Protein AF-A0A656K5P3-F1 (afdb_monomer_lite)

Sequence (99 aa):
FMNEDALGLAVAMKDGGDILVLGRALETEFARLQKNLPAGMQLRKVSDQPAAVKTGVGEFIQVLAEALIIVLLVSFFSLGGRTGMVVALAIPLVLAMTF

Structure (mmCIF, N/CA/C/O backbone):
data_AF-A0A656K5P3-F1
#
_entry.id   AF-A0A656K5P3-F1
#
loop_
_atom_site.group_PDB
_atom_site.id
_atom_site.type_symbol
_atom_site.label_atom_id
_atom_site.label_alt_id
_atom_site.label_comp_id
_atom_site.label_asym_id
_atom_site.label_entity_id
_atom_site.label_seq_id
_atom_site.pdbx_PDB_ins_code
_atom_site.Cartn_x
_atom_site.Cartn_y
_atom_site.Cartn_z
_atom_site.occupancy
_atom_site.B_iso_or_equiv
_atom_site.auth_seq_id
_a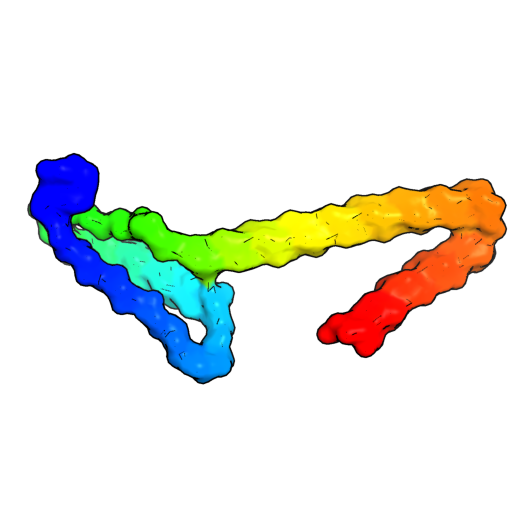tom_site.auth_comp_id
_atom_site.auth_asym_id
_atom_site.auth_atom_id
_atom_site.pdbx_PDB_model_num
ATOM 1 N N . PHE A 1 1 ? -5.334 -7.339 29.430 1.00 67.12 1 PHE A N 1
ATOM 2 C CA . PHE A 1 1 ? -4.440 -6.703 28.440 1.00 67.12 1 PHE A CA 1
ATOM 3 C C . PHE A 1 1 ? -3.305 -6.014 29.191 1.00 67.12 1 PHE A C 1
ATOM 5 O O . PHE A 1 1 ? -3.609 -5.248 30.087 1.00 67.12 1 PHE A O 1
ATOM 12 N N . MET A 1 2 ? -2.027 -6.319 28.907 1.00 75.75 2 MET A N 1
ATOM 13 C CA . MET A 1 2 ? -0.864 -5.777 29.657 1.00 75.75 2 MET A CA 1
ATOM 14 C C . MET A 1 2 ? -1.003 -5.885 31.194 1.00 75.75 2 MET A C 1
ATOM 16 O O . MET A 1 2 ? -0.727 -4.938 31.916 1.00 75.75 2 MET A O 1
ATOM 20 N N . ASN A 1 3 ? -1.428 -7.054 31.687 1.00 80.56 3 ASN A N 1
ATOM 21 C CA . ASN A 1 3 ? -1.612 -7.346 33.118 1.00 80.56 3 ASN A CA 1
ATOM 22 C C . ASN A 1 3 ? -2.780 -6.622 33.831 1.00 80.56 3 ASN A C 1
ATOM 24 O O . ASN A 1 3 ? -2.864 -6.681 35.055 1.00 80.56 3 ASN A O 1
ATOM 28 N N . GLU A 1 4 ? -3.700 -6.012 33.075 1.00 82.94 4 GLU A N 1
ATOM 29 C CA . GLU A 1 4 ? -4.975 -5.456 33.562 1.00 82.94 4 GLU A CA 1
ATOM 30 C C . GLU A 1 4 ? -6.183 -6.215 32.982 1.00 82.94 4 GLU A C 1
ATOM 32 O O . GLU A 1 4 ? -6.089 -6.804 31.895 1.00 82.94 4 GLU A O 1
ATOM 37 N N . ASP A 1 5 ? -7.328 -6.189 33.669 1.00 86.12 5 ASP A N 1
ATOM 38 C CA . ASP A 1 5 ? -8.580 -6.759 33.159 1.00 86.12 5 ASP A CA 1
ATOM 39 C C . ASP A 1 5 ? -9.023 -6.033 31.885 1.00 86.12 5 ASP A C 1
ATOM 41 O O . ASP A 1 5 ? -8.997 -4.807 31.794 1.00 86.12 5 ASP A O 1
ATOM 45 N N . ALA A 1 6 ? -9.408 -6.794 30.860 1.00 87.00 6 ALA A N 1
ATOM 46 C CA . ALA A 1 6 ? -9.790 -6.226 29.573 1.00 87.00 6 ALA A CA 1
ATOM 47 C C . ALA A 1 6 ? -10.862 -7.061 28.877 1.00 87.00 6 ALA A C 1
ATOM 49 O O . ALA A 1 6 ? -10.882 -8.287 28.983 1.00 87.00 6 ALA A O 1
ATOM 50 N N . LEU A 1 7 ? -11.696 -6.382 28.093 1.00 86.31 7 LEU A N 1
ATOM 51 C CA . LEU A 1 7 ? -12.645 -7.002 27.176 1.00 86.31 7 LEU A CA 1
ATOM 52 C C . LEU A 1 7 ? -12.068 -6.985 25.759 1.00 86.31 7 LEU A C 1
ATOM 54 O O . LEU A 1 7 ? -11.667 -5.939 25.250 1.00 86.31 7 LEU A O 1
ATOM 58 N N . GLY A 1 8 ? -12.021 -8.158 25.131 1.00 88.50 8 GLY A N 1
ATOM 59 C CA . GLY A 1 8 ? -11.627 -8.309 23.735 1.00 88.50 8 GLY A CA 1
ATOM 60 C C . GLY A 1 8 ? -12.843 -8.283 22.816 1.00 88.50 8 GLY A C 1
ATOM 61 O O . GLY A 1 8 ? -13.829 -8.969 23.076 1.00 88.50 8 GLY A O 1
ATOM 62 N N . LEU A 1 9 ? -12.753 -7.531 21.720 1.00 86.94 9 LEU A N 1
ATOM 63 C CA . LEU A 1 9 ? -13.722 -7.562 20.628 1.00 86.94 9 LEU A CA 1
ATOM 64 C C . LEU A 1 9 ? -12.992 -7.964 19.345 1.00 8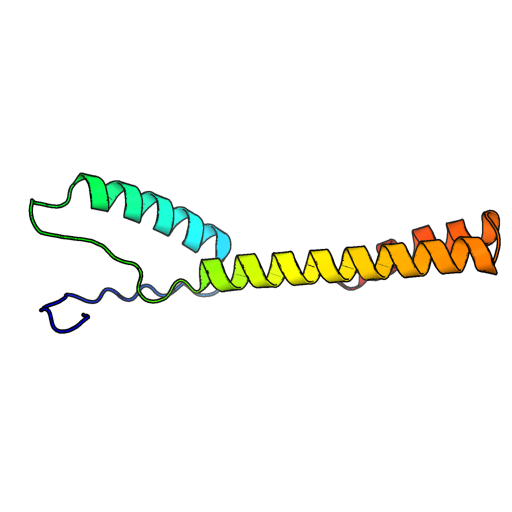6.94 9 LEU A C 1
ATOM 66 O O . LEU A 1 9 ? -12.092 -7.256 18.896 1.00 86.94 9 LEU A O 1
ATOM 70 N N . ALA A 1 10 ? -13.381 -9.097 18.765 1.00 88.25 10 ALA A N 1
ATOM 71 C CA . ALA A 1 10 ? -12.887 -9.537 17.467 1.00 88.25 10 ALA A CA 1
ATOM 72 C C . ALA A 1 10 ? -13.897 -9.151 16.383 1.00 88.25 10 ALA A C 1
ATOM 74 O O . ALA A 1 10 ? -15.089 -9.429 16.514 1.00 88.25 10 ALA A O 1
ATOM 75 N N . VAL A 1 11 ? -13.417 -8.522 15.311 1.00 87.94 11 VAL A N 1
ATOM 76 C CA . VAL A 1 11 ? -14.234 -8.168 14.147 1.00 87.94 11 VAL A CA 1
ATOM 77 C C . VAL A 1 11 ? -13.683 -8.904 12.938 1.00 87.94 11 VAL A C 1
ATOM 79 O O . VAL A 1 11 ? -12.511 -8.753 12.599 1.00 87.94 11 VAL A O 1
ATOM 82 N N . ALA A 1 12 ? -14.535 -9.696 12.296 1.00 87.62 12 ALA A N 1
ATOM 83 C CA . ALA A 1 12 ? -14.220 -10.390 11.057 1.00 87.62 12 ALA A CA 1
ATOM 84 C C . ALA A 1 12 ? -14.923 -9.708 9.883 1.00 87.62 12 ALA A C 1
ATOM 86 O O . ALA A 1 12 ? -16.021 -9.162 10.018 1.00 87.62 12 ALA A O 1
ATOM 87 N N . MET A 1 13 ? -14.284 -9.750 8.721 1.00 90.88 13 MET A N 1
ATOM 88 C CA . MET A 1 13 ? -14.901 -9.275 7.495 1.00 90.88 13 MET A CA 1
ATOM 89 C C . MET A 1 13 ? -15.890 -10.306 6.959 1.00 90.88 13 MET A C 1
ATOM 91 O O . MET A 1 13 ? -15.635 -11.505 7.010 1.00 90.88 13 MET A O 1
ATOM 95 N N . LYS A 1 14 ? -16.999 -9.822 6.399 1.00 90.31 14 LYS A N 1
ATOM 96 C CA . LYS A 1 14 ? -17.890 -10.632 5.571 1.00 90.31 14 LYS A CA 1
ATOM 97 C C . LYS A 1 14 ? -17.182 -11.088 4.288 1.00 90.31 14 LYS A C 1
ATOM 99 O O . LYS A 1 14 ? -16.421 -10.320 3.700 1.00 90.31 14 LYS A O 1
ATOM 104 N N . ASP A 1 15 ? -17.510 -12.288 3.819 1.00 89.00 15 ASP A N 1
ATOM 105 C CA . ASP A 1 15 ? -17.016 -12.821 2.547 1.00 89.00 15 ASP A CA 1
ATOM 106 C C . ASP A 1 15 ? -17.222 -11.840 1.383 1.00 89.00 15 ASP A C 1
ATOM 108 O O . ASP A 1 15 ? -18.302 -11.263 1.211 1.00 89.00 15 ASP A O 1
ATOM 112 N N . GLY A 1 16 ? -16.161 -11.647 0.593 1.00 88.19 16 GLY A N 1
ATOM 113 C CA . GLY A 1 16 ? -16.137 -10.726 -0.548 1.00 88.19 16 GLY A CA 1
ATOM 114 C C . GLY A 1 16 ? -16.100 -9.236 -0.187 1.00 88.19 16 GLY A C 1
ATOM 115 O O . GLY A 1 16 ? -16.250 -8.400 -1.074 1.00 88.19 16 GLY A O 1
ATOM 116 N N . GLY A 1 17 ? -15.933 -8.883 1.091 1.00 87.56 17 GLY A N 1
ATOM 117 C CA . GLY A 1 17 ? -15.775 -7.494 1.513 1.00 87.56 17 GLY A CA 1
ATOM 118 C C . GLY A 1 17 ? -14.426 -6.882 1.112 1.00 87.56 17 GLY A C 1
ATOM 119 O O . GLY A 1 17 ? -13.453 -7.576 0.823 1.00 87.56 17 GLY A O 1
ATOM 120 N N . ASP A 1 18 ? -14.357 -5.552 1.143 1.00 88.94 18 ASP A N 1
ATOM 121 C CA . ASP A 1 18 ? -13.114 -4.800 0.953 1.00 88.94 18 ASP A CA 1
ATOM 122 C C . ASP A 1 18 ? -12.483 -4.474 2.321 1.00 88.94 18 ASP A C 1
ATOM 124 O O . ASP A 1 18 ? -13.066 -3.755 3.143 1.00 88.94 18 ASP A O 1
ATOM 128 N N . ILE A 1 19 ? -11.265 -4.980 2.558 1.00 87.81 19 ILE A N 1
ATOM 129 C CA . ILE A 1 19 ? -10.502 -4.773 3.802 1.00 87.81 19 ILE A CA 1
ATOM 130 C C . ILE A 1 19 ? -10.197 -3.303 4.080 1.00 87.81 19 ILE A C 1
ATOM 132 O O . ILE A 1 19 ? -10.205 -2.881 5.236 1.00 87.81 19 ILE A O 1
ATOM 136 N N . LEU A 1 20 ? -9.969 -2.503 3.042 1.00 87.44 20 LEU A N 1
ATOM 137 C CA . LEU A 1 20 ? -9.641 -1.086 3.154 1.00 87.44 20 LEU A CA 1
ATOM 138 C C . LEU A 1 20 ? -10.886 -0.255 3.470 1.00 87.44 20 LEU A C 1
ATOM 140 O O . LEU A 1 20 ? -10.793 0.769 4.153 1.00 87.44 20 LEU A O 1
ATOM 144 N N . VAL A 1 21 ? -12.055 -0.665 2.972 1.00 90.50 21 VAL A N 1
ATOM 145 C CA . VAL A 1 21 ? -13.339 -0.058 3.356 1.00 90.50 21 VAL A CA 1
ATOM 146 C C . VAL A 1 21 ? -13.674 -0.415 4.801 1.00 90.50 21 VAL A C 1
ATOM 148 O O . VAL A 1 21 ? -13.981 0.485 5.583 1.00 90.50 21 VAL A O 1
ATOM 151 N N . LEU A 1 22 ? -13.534 -1.691 5.182 1.00 90.06 22 LEU A N 1
ATOM 152 C CA . LEU A 1 22 ? -13.731 -2.133 6.564 1.00 90.06 22 LEU A CA 1
ATOM 153 C C . LEU A 1 22 ? -12.800 -1.383 7.525 1.00 90.06 22 LEU A C 1
ATOM 155 O O . LEU A 1 22 ? -13.264 -0.872 8.537 1.00 90.06 22 LEU A O 1
ATOM 159 N N . GLY A 1 23 ? -11.512 -1.255 7.192 1.00 87.50 23 GLY A N 1
ATOM 160 C CA . GLY A 1 23 ? -10.546 -0.520 8.010 1.00 87.50 23 GLY A CA 1
ATOM 161 C C . GLY A 1 23 ? -10.933 0.947 8.223 1.00 87.50 23 GLY A C 1
ATOM 162 O O . GLY A 1 23 ? -10.886 1.437 9.349 1.00 87.50 23 GLY A O 1
ATOM 163 N N . ARG A 1 24 ? -11.390 1.641 7.170 1.00 90.19 24 ARG A N 1
ATOM 164 C CA . ARG A 1 24 ? -11.867 3.037 7.261 1.00 90.19 24 ARG A CA 1
ATOM 165 C C . ARG A 1 24 ? -13.138 3.178 8.102 1.00 90.19 24 ARG A C 1
ATOM 167 O O . ARG A 1 24 ? -13.246 4.111 8.902 1.00 90.19 24 ARG A O 1
ATOM 174 N N . ALA A 1 25 ? -14.090 2.263 7.931 1.00 91.12 25 ALA A N 1
ATOM 175 C CA . ALA A 1 25 ? -15.313 2.235 8.728 1.00 91.12 25 ALA A CA 1
ATOM 176 C C . ALA A 1 25 ? -15.003 1.970 10.209 1.00 91.12 25 ALA A C 1
ATOM 178 O O . ALA A 1 25 ? -15.494 2.689 11.077 1.00 91.12 25 ALA A O 1
ATOM 179 N N . LEU A 1 26 ? -14.124 1.001 10.487 1.00 90.25 26 LEU A N 1
ATOM 180 C CA . LEU A 1 26 ? -13.673 0.694 11.840 1.00 90.25 26 LEU A CA 1
ATOM 181 C C . LEU A 1 26 ? -12.976 1.885 12.483 1.00 90.25 26 LEU A C 1
ATOM 183 O O . LEU A 1 26 ? -13.293 2.180 13.624 1.00 90.25 26 LEU A O 1
ATOM 187 N N . GLU A 1 27 ? -12.102 2.604 11.773 1.00 89.38 27 GLU A N 1
ATOM 188 C CA . GLU A 1 27 ? -11.455 3.817 12.296 1.00 89.38 27 GLU A CA 1
ATOM 189 C C . GLU A 1 27 ? -12.478 4.877 12.725 1.00 89.38 27 GLU A C 1
ATOM 191 O O . GLU A 1 27 ? -12.377 5.461 13.805 1.00 89.38 27 GLU A O 1
ATOM 196 N N . THR A 1 28 ? -13.500 5.084 11.893 1.00 91.31 28 THR A N 1
ATOM 197 C CA . THR A 1 28 ? -14.562 6.065 12.142 1.00 91.31 28 THR A CA 1
ATOM 198 C C . THR A 1 28 ? -15.383 5.689 13.375 1.00 91.31 28 THR A C 1
ATOM 200 O O . THR A 1 28 ? -15.616 6.530 14.247 1.00 91.31 28 THR A O 1
ATOM 203 N N . GLU A 1 29 ? -15.780 4.420 13.492 1.00 90.69 29 GLU A N 1
ATOM 204 C CA . GLU A 1 29 ? -16.507 3.931 14.665 1.00 90.69 29 GLU A CA 1
ATOM 205 C C . GLU A 1 29 ? -15.624 3.904 15.916 1.00 90.69 29 GLU A C 1
ATOM 207 O O . GLU A 1 29 ? -16.091 4.261 16.993 1.00 90.69 29 GLU A O 1
ATOM 212 N N . PHE A 1 30 ? -14.332 3.582 15.797 1.00 89.12 30 PHE A N 1
ATOM 213 C CA . PHE A 1 30 ? -13.387 3.640 16.914 1.00 89.12 30 PHE A CA 1
ATOM 214 C C . PHE A 1 30 ? -13.297 5.057 17.477 1.00 89.12 30 PHE A C 1
ATOM 216 O O . PHE A 1 30 ? -13.439 5.253 18.682 1.00 89.12 30 PHE A O 1
ATOM 223 N N . ALA A 1 31 ? -13.136 6.055 16.603 1.00 89.31 31 ALA A N 1
ATOM 224 C CA . ALA A 1 31 ? -13.079 7.461 16.988 1.00 89.31 31 ALA A CA 1
ATOM 225 C C . ALA A 1 31 ? -14.397 7.946 17.614 1.00 89.31 31 ALA A C 1
ATOM 227 O O . ALA A 1 31 ? -14.390 8.768 18.533 1.00 89.31 31 ALA A O 1
ATOM 228 N N . ARG A 1 32 ? -15.539 7.437 17.138 1.00 91.00 32 ARG A N 1
ATOM 229 C CA . ARG A 1 32 ? -16.859 7.742 17.702 1.00 91.00 32 ARG A CA 1
ATOM 230 C C . ARG A 1 32 ? -17.045 7.115 19.083 1.00 91.00 32 ARG A C 1
ATOM 232 O O . ARG A 1 32 ? -17.471 7.804 20.007 1.00 91.00 32 ARG A O 1
ATOM 239 N N . LEU A 1 33 ? -16.716 5.834 19.232 1.00 88.56 33 LEU A N 1
ATOM 240 C CA . LEU A 1 33 ? -16.819 5.103 20.494 1.00 88.56 33 LEU A CA 1
ATOM 241 C C . LEU A 1 33 ? -15.880 5.692 21.541 1.00 88.56 33 LEU A C 1
ATOM 243 O O . LEU A 1 33 ? -16.297 5.898 22.675 1.00 88.56 33 LEU A O 1
ATOM 247 N N . GLN A 1 34 ? -14.657 6.054 21.149 1.00 86.69 34 GLN A N 1
ATOM 248 C CA . GLN A 1 34 ? -13.669 6.620 22.060 1.00 86.69 34 GLN A CA 1
ATOM 249 C C . GLN A 1 34 ? -14.133 7.932 22.713 1.00 86.69 34 GLN A C 1
ATOM 251 O O . GLN A 1 34 ? -13.799 8.182 23.866 1.00 86.69 34 GLN A O 1
ATOM 256 N N . LYS A 1 35 ? -14.959 8.733 22.025 1.00 87.19 35 LYS A N 1
ATOM 257 C CA . LYS A 1 35 ? -15.555 9.968 22.571 1.00 87.19 35 LYS A CA 1
ATOM 258 C C . LYS A 1 35 ? -16.684 9.725 23.573 1.00 87.19 35 LYS A C 1
ATOM 260 O O . LYS A 1 35 ? -16.953 10.593 24.394 1.00 87.19 35 LYS A O 1
ATOM 265 N N . ASN A 1 36 ? -17.345 8.574 23.491 1.00 87.81 36 ASN A N 1
ATOM 266 C CA . ASN A 1 36 ? -18.496 8.227 24.324 1.00 87.81 36 ASN A CA 1
ATOM 267 C C . ASN A 1 36 ? -18.128 7.264 25.464 1.00 87.81 36 ASN A C 1
ATOM 269 O O . ASN A 1 36 ? -19.017 6.777 26.164 1.00 87.81 36 ASN A O 1
ATOM 273 N N . LEU A 1 37 ? -16.839 6.957 25.641 1.00 86.25 37 LEU A N 1
ATOM 274 C CA . LEU A 1 37 ? -16.382 6.069 26.702 1.00 86.25 37 LEU A CA 1
ATOM 275 C C . LEU A 1 37 ? -16.487 6.756 28.073 1.00 86.25 37 LEU A C 1
ATOM 277 O O . LEU A 1 37 ? -16.026 7.889 28.231 1.00 86.25 37 LEU A O 1
ATOM 281 N N . PRO A 1 38 ? -17.049 6.067 29.083 1.00 84.62 38 PRO A N 1
ATOM 282 C CA . PRO A 1 38 ? -16.998 6.508 30.470 1.00 84.62 38 PRO A CA 1
ATOM 283 C C . PRO A 1 38 ? -15.561 6.703 30.960 1.00 84.62 38 PRO A C 1
ATOM 285 O O . PRO A 1 38 ? -14.627 6.040 30.500 1.00 84.62 38 PRO A O 1
ATOM 288 N N . ALA A 1 39 ? -15.398 7.589 31.942 1.00 80.81 39 ALA A N 1
ATOM 289 C CA . ALA A 1 39 ? -14.103 7.865 32.546 1.00 80.81 39 ALA A CA 1
ATOM 290 C C . ALA A 1 39 ? -13.438 6.573 33.057 1.00 80.81 39 ALA A C 1
ATOM 292 O O . ALA A 1 39 ? -14.059 5.780 33.761 1.00 80.81 39 ALA A O 1
ATOM 293 N N . GLY A 1 40 ? -12.171 6.376 32.686 1.00 79.88 40 GLY A N 1
ATOM 294 C CA . GLY A 1 40 ? -11.378 5.203 33.064 1.00 79.88 40 GLY A CA 1
ATOM 295 C C . GLY A 1 40 ? -11.359 4.070 32.033 1.00 79.88 40 GLY A C 1
ATOM 296 O O . GLY A 1 40 ? -10.496 3.205 32.132 1.00 79.88 40 GLY A O 1
ATOM 297 N N . MET A 1 41 ? -12.225 4.082 31.012 1.00 83.62 41 MET A N 1
ATOM 298 C CA . MET A 1 41 ? -12.146 3.103 29.923 1.00 83.62 41 MET A CA 1
ATOM 299 C C . MET A 1 41 ? -11.312 3.611 28.744 1.00 83.62 41 MET A C 1
ATOM 301 O O . MET A 1 41 ? -11.458 4.746 28.294 1.00 83.62 41 MET A O 1
ATOM 305 N N . GLN A 1 42 ? -10.463 2.736 28.202 1.00 81.56 42 GLN A N 1
ATOM 306 C CA . GLN A 1 42 ? -9.669 3.002 27.006 1.00 81.56 42 GLN A CA 1
ATOM 307 C C . GLN A 1 42 ? -9.897 1.913 25.967 1.00 81.56 42 GLN A C 1
ATOM 309 O O . GLN A 1 42 ? -9.757 0.724 26.241 1.00 81.56 42 GLN A O 1
ATOM 314 N N . LEU A 1 43 ? -10.202 2.335 24.747 1.00 83.94 43 LEU A N 1
ATOM 315 C CA . LEU A 1 43 ? -10.310 1.443 23.606 1.00 83.94 43 LEU A CA 1
ATOM 316 C C . LEU A 1 43 ? -8.970 1.432 22.859 1.00 83.94 43 LEU A C 1
ATOM 318 O O . LEU A 1 43 ? -8.487 2.484 22.435 1.00 83.94 43 LEU A O 1
ATOM 322 N N . ARG A 1 44 ? -8.346 0.254 22.731 1.00 82.50 44 ARG A N 1
ATOM 323 C CA . ARG A 1 44 ? -7.043 0.073 22.066 1.00 82.50 44 ARG A CA 1
ATOM 324 C C . ARG A 1 44 ? -7.142 -1.009 21.000 1.00 82.50 44 ARG A C 1
ATOM 326 O O . ARG A 1 44 ? -7.733 -2.060 21.231 1.00 82.50 44 ARG A O 1
ATOM 333 N N . LYS A 1 45 ? -6.552 -0.755 19.833 1.00 81.88 45 LYS A N 1
ATOM 334 C CA . LYS A 1 45 ? -6.414 -1.769 18.786 1.00 81.88 45 LYS A CA 1
ATOM 335 C C . LYS A 1 45 ? -5.262 -2.702 19.141 1.00 81.88 45 LYS A C 1
ATOM 337 O O . LYS A 1 45 ? -4.176 -2.233 19.470 1.00 81.88 45 LYS A O 1
ATOM 342 N N . VAL A 1 46 ? -5.510 -4.007 19.073 1.00 78.81 46 VAL A N 1
ATOM 343 C CA . VAL A 1 46 ? -4.506 -5.042 19.376 1.00 78.81 46 VAL A CA 1
ATOM 344 C C . VAL A 1 46 ? -3.924 -5.642 18.097 1.00 78.81 46 VAL A C 1
ATOM 346 O O . VAL A 1 46 ? -2.731 -5.912 18.034 1.00 78.81 46 VAL A O 1
ATOM 349 N N . SER A 1 47 ? -4.749 -5.809 17.062 1.00 74.19 47 SER A N 1
ATOM 350 C CA . SER A 1 47 ? -4.320 -6.259 15.739 1.00 74.19 47 SER A CA 1
ATOM 351 C C . SER A 1 47 ? -5.111 -5.500 14.675 1.00 74.19 47 SER A C 1
ATOM 353 O O . SER A 1 47 ? -6.340 -5.542 14.673 1.00 74.19 47 SER A O 1
ATOM 355 N N . ASP A 1 48 ? -4.410 -4.761 13.815 1.00 77.50 48 ASP A N 1
ATOM 356 C CA . ASP A 1 48 ? -4.996 -3.983 12.718 1.00 77.50 48 ASP A CA 1
ATOM 357 C C . ASP A 1 48 ? -4.512 -4.554 11.378 1.00 77.50 48 ASP A C 1
ATOM 359 O O . ASP A 1 48 ? -3.561 -4.077 10.757 1.00 77.50 48 ASP A O 1
ATOM 363 N N . GLN A 1 49 ? -5.152 -5.647 10.961 1.00 74.69 49 GLN A N 1
ATOM 364 C CA . GLN A 1 49 ? -4.879 -6.295 9.679 1.00 74.69 49 GLN A CA 1
ATOM 365 C C . GLN A 1 49 ? -5.144 -5.370 8.469 1.00 74.69 49 GLN A C 1
ATOM 367 O O . GLN A 1 49 ? -4.322 -5.381 7.550 1.00 74.69 49 GLN A O 1
ATOM 372 N N . PRO A 1 50 ? -6.206 -4.532 8.438 1.00 79.94 50 PRO A N 1
ATOM 373 C CA . PRO A 1 50 ? -6.382 -3.533 7.381 1.00 79.94 50 PRO A CA 1
ATOM 374 C C . PRO A 1 50 ? -5.198 -2.577 7.220 1.00 79.94 50 PRO A C 1
ATOM 376 O O . PRO A 1 50 ? -4.792 -2.295 6.090 1.00 79.94 50 PRO A O 1
ATOM 379 N N . ALA A 1 51 ? -4.625 -2.094 8.326 1.00 80.31 51 ALA A N 1
ATOM 380 C CA . ALA A 1 51 ? -3.450 -1.230 8.284 1.00 80.31 51 ALA A CA 1
ATOM 381 C C . ALA A 1 51 ? -2.231 -1.955 7.696 1.00 80.31 51 ALA A C 1
ATOM 383 O O . ALA A 1 51 ? -1.567 -1.404 6.820 1.00 80.31 51 ALA A O 1
ATOM 384 N N . ALA A 1 52 ? -1.981 -3.204 8.106 1.00 82.50 52 ALA A N 1
ATOM 385 C CA . ALA A 1 52 ? -0.880 -4.006 7.570 1.00 82.50 52 ALA A CA 1
ATOM 386 C C . ALA A 1 52 ? -1.008 -4.234 6.051 1.00 82.50 52 ALA A C 1
ATOM 388 O O . ALA A 1 52 ? -0.032 -4.071 5.321 1.00 82.50 52 ALA A O 1
ATOM 389 N N . VAL A 1 53 ? -2.217 -4.536 5.558 1.00 84.62 53 VAL A N 1
ATOM 390 C CA . VAL A 1 53 ? -2.471 -4.701 4.115 1.00 84.62 53 VAL A CA 1
ATOM 391 C C . VAL A 1 53 ? -2.260 -3.388 3.361 1.00 84.62 53 VAL A C 1
ATOM 393 O O . VAL A 1 53 ? -1.610 -3.382 2.318 1.00 84.62 53 VAL A O 1
ATOM 396 N N . LYS A 1 54 ? -2.764 -2.263 3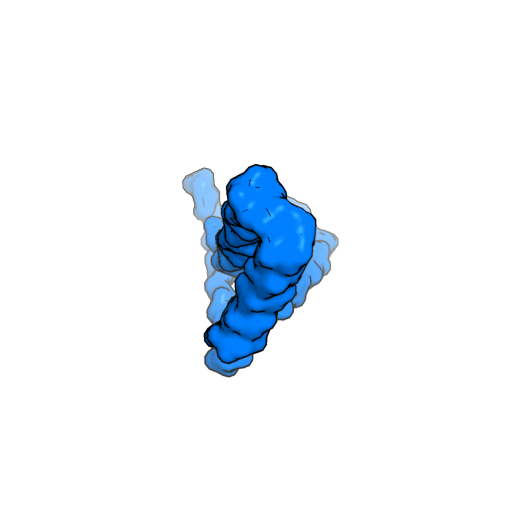.887 1.00 84.31 54 LYS A N 1
ATOM 397 C CA . LYS A 1 54 ? -2.584 -0.945 3.262 1.00 84.31 54 LYS A CA 1
ATOM 398 C C . LYS A 1 54 ? -1.103 -0.587 3.119 1.00 84.31 54 LYS A C 1
ATOM 400 O O . LYS A 1 54 ? -0.697 -0.130 2.053 1.00 84.31 54 LYS A O 1
ATOM 405 N N . THR A 1 55 ? -0.316 -0.790 4.175 1.00 86.94 55 THR A N 1
ATOM 406 C CA . THR A 1 55 ? 1.128 -0.531 4.150 1.00 86.94 55 THR A CA 1
ATOM 407 C C . THR A 1 55 ? 1.828 -1.448 3.152 1.00 86.94 55 THR A C 1
ATOM 409 O O . THR A 1 55 ? 2.548 -0.950 2.294 1.00 86.94 55 THR A O 1
ATOM 412 N N . GLY A 1 56 ? 1.544 -2.755 3.178 1.00 89.50 56 GLY A N 1
ATOM 413 C CA . GLY A 1 56 ? 2.179 -3.714 2.271 1.00 89.50 56 GLY A CA 1
ATOM 414 C C . GLY A 1 56 ? 1.896 -3.440 0.789 1.00 89.50 56 GLY A C 1
ATOM 415 O O . GLY A 1 56 ? 2.810 -3.488 -0.029 1.00 89.50 56 GLY A O 1
ATOM 416 N N . VAL A 1 57 ? 0.655 -3.090 0.430 1.00 89.44 57 VAL A N 1
ATOM 417 C CA . VAL A 1 57 ? 0.318 -2.702 -0.955 1.00 89.44 57 VAL A CA 1
ATOM 418 C C . VAL A 1 57 ? 1.029 -1.405 -1.347 1.00 89.44 57 VAL A C 1
ATOM 420 O O . VAL A 1 57 ? 1.540 -1.303 -2.459 1.00 89.44 57 VAL A O 1
ATOM 423 N N . GLY A 1 58 ? 1.090 -0.424 -0.443 1.00 89.12 58 GLY A N 1
ATOM 424 C CA . GLY A 1 58 ? 1.808 0.827 -0.685 1.00 89.12 58 GLY A CA 1
ATOM 425 C C . GLY A 1 58 ? 3.297 0.604 -0.960 1.00 89.12 58 GLY A C 1
ATOM 426 O O . GLY A 1 58 ? 3.810 1.095 -1.963 1.00 89.12 58 GLY A O 1
ATOM 427 N N . GLU A 1 59 ? 3.965 -0.184 -0.116 1.00 92.44 59 GLU A N 1
ATOM 428 C CA . GLU A 1 59 ? 5.378 -0.545 -0.281 1.00 92.44 59 GLU A CA 1
ATOM 429 C C . GLU A 1 59 ? 5.620 -1.321 -1.580 1.00 92.44 59 GLU A C 1
ATOM 431 O O . GLU A 1 59 ? 6.555 -1.014 -2.317 1.00 92.44 59 GLU A O 1
ATOM 436 N N . PHE A 1 60 ? 4.748 -2.275 -1.917 1.00 92.62 60 PHE A N 1
ATOM 437 C CA . PHE A 1 60 ? 4.843 -3.018 -3.173 1.00 92.62 60 PHE A CA 1
ATOM 438 C C . PHE A 1 60 ? 4.787 -2.096 -4.398 1.00 92.62 60 PHE A C 1
ATOM 440 O O . PHE A 1 60 ? 5.637 -2.190 -5.285 1.00 92.62 60 PHE A O 1
ATOM 447 N N . ILE A 1 61 ? 3.815 -1.177 -4.439 1.00 91.94 61 ILE A N 1
ATOM 448 C CA . ILE A 1 61 ? 3.673 -0.216 -5.541 1.00 91.94 61 ILE A CA 1
ATOM 449 C C . ILE A 1 61 ? 4.876 0.730 -5.605 1.00 91.94 61 ILE A C 1
ATOM 451 O O . ILE A 1 61 ? 5.343 1.042 -6.701 1.00 91.94 61 ILE A O 1
ATOM 455 N N . GLN A 1 62 ? 5.403 1.162 -4.457 1.00 94.69 62 GLN A N 1
ATOM 456 C CA . GLN A 1 62 ? 6.593 2.007 -4.408 1.00 94.69 62 GLN A CA 1
ATOM 457 C C . GLN A 1 62 ? 7.811 1.295 -5.008 1.00 94.69 62 GLN A C 1
ATOM 459 O O . GLN A 1 62 ? 8.445 1.833 -5.915 1.00 94.69 62 GLN A O 1
ATOM 464 N N . VAL A 1 63 ? 8.107 0.075 -4.556 1.00 95.38 63 VAL A N 1
ATOM 465 C CA . VAL A 1 63 ? 9.249 -0.707 -5.054 1.00 95.38 63 VAL 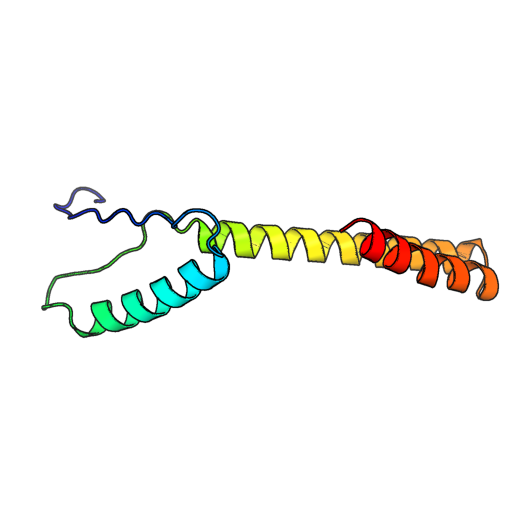A CA 1
ATOM 466 C C . VAL A 1 63 ? 9.094 -1.013 -6.547 1.00 95.38 63 VAL A C 1
ATOM 468 O O . VAL A 1 63 ? 10.062 -0.928 -7.303 1.00 95.38 63 VAL A O 1
ATOM 471 N N . LEU A 1 64 ? 7.872 -1.311 -7.002 1.00 92.31 64 LEU A N 1
ATOM 472 C CA . LEU A 1 64 ? 7.577 -1.497 -8.422 1.00 92.31 64 LEU A CA 1
ATOM 473 C C . LEU A 1 64 ? 7.883 -0.228 -9.232 1.00 92.31 64 LEU A C 1
ATOM 475 O O . LEU A 1 64 ? 8.525 -0.309 -10.278 1.00 92.31 64 LEU A O 1
ATOM 479 N N . ALA A 1 65 ? 7.453 0.942 -8.754 1.00 92.62 65 ALA A N 1
ATOM 480 C CA . ALA A 1 65 ? 7.709 2.213 -9.424 1.00 92.62 65 ALA A CA 1
ATOM 481 C C . ALA A 1 65 ? 9.208 2.551 -9.475 1.00 92.62 65 ALA A C 1
ATOM 483 O O . ALA A 1 65 ? 9.706 2.955 -10.526 1.00 92.62 65 ALA A O 1
ATOM 484 N N . GLU A 1 66 ? 9.941 2.342 -8.379 1.00 95.62 66 GLU A N 1
ATOM 485 C CA . GLU A 1 66 ? 11.396 2.534 -8.328 1.00 95.62 66 GLU A CA 1
ATOM 486 C C . GLU A 1 66 ? 12.114 1.631 -9.342 1.00 95.62 66 GLU A C 1
ATOM 488 O O . GLU A 1 66 ? 12.929 2.109 -10.137 1.00 95.62 66 GLU A O 1
ATOM 493 N N . ALA A 1 67 ? 11.756 0.344 -9.386 1.00 92.69 67 ALA A N 1
ATOM 494 C CA . ALA A 1 67 ? 12.309 -0.604 -10.348 1.00 92.69 67 ALA A CA 1
ATOM 495 C C . ALA A 1 67 ? 12.010 -0.192 -11.799 1.00 92.69 67 ALA A C 1
ATOM 497 O O . ALA A 1 67 ? 12.909 -0.206 -12.644 1.00 92.69 67 ALA A O 1
ATOM 498 N N . LEU A 1 68 ? 10.774 0.228 -12.090 1.00 91.44 68 LEU A N 1
ATOM 499 C CA . LEU A 1 68 ? 10.387 0.722 -13.412 1.00 91.44 68 LEU A CA 1
ATOM 500 C C . LEU A 1 68 ? 11.225 1.927 -13.831 1.00 91.44 68 LEU A C 1
ATOM 502 O O . LEU A 1 68 ? 11.772 1.931 -14.930 1.00 91.44 68 LEU A O 1
ATOM 506 N N . ILE A 1 69 ? 11.371 2.925 -12.959 1.00 93.44 69 ILE A N 1
ATOM 507 C CA . ILE A 1 69 ? 12.158 4.129 -13.247 1.00 93.44 69 ILE A CA 1
ATOM 508 C C . ILE A 1 69 ? 13.597 3.757 -13.618 1.00 93.44 69 ILE A C 1
ATOM 510 O O . ILE A 1 69 ? 14.110 4.242 -14.626 1.00 93.44 69 ILE A O 1
ATOM 514 N N . ILE A 1 70 ? 14.232 2.862 -12.857 1.00 94.25 70 ILE A N 1
ATOM 515 C CA . ILE A 1 70 ? 15.602 2.411 -13.135 1.00 94.25 70 ILE A CA 1
ATOM 516 C C . ILE A 1 70 ? 15.681 1.721 -14.503 1.00 94.25 70 ILE A C 1
ATOM 518 O O . ILE A 1 70 ? 16.556 2.051 -15.306 1.00 94.25 70 ILE A O 1
ATOM 522 N N . VAL A 1 71 ? 14.756 0.803 -14.800 1.00 91.44 71 VAL A N 1
ATOM 523 C CA . VAL A 1 71 ? 14.716 0.091 -16.088 1.00 91.44 71 VAL A CA 1
ATOM 524 C C . VAL A 1 71 ? 14.546 1.064 -17.251 1.00 91.44 71 VAL A C 1
ATOM 526 O O . VAL A 1 71 ? 15.235 0.929 -18.265 1.00 91.44 71 VAL A O 1
ATOM 529 N N . LEU A 1 72 ? 13.675 2.066 -17.113 1.00 89.75 72 LEU A N 1
ATOM 530 C CA . LEU A 1 72 ? 13.483 3.086 -18.140 1.00 89.75 72 LEU A CA 1
ATOM 531 C C . LEU A 1 72 ? 14.743 3.919 -18.337 1.00 89.75 72 LEU A C 1
ATOM 533 O O . LEU A 1 72 ? 15.182 4.067 -19.475 1.00 89.75 72 LEU A O 1
ATOM 537 N N . LEU A 1 73 ? 15.365 4.398 -17.258 1.00 92.19 73 LEU A N 1
ATOM 538 C CA . LEU A 1 73 ? 16.613 5.156 -17.336 1.00 92.19 73 LEU A CA 1
ATOM 539 C C . LEU A 1 73 ? 17.690 4.363 -18.086 1.00 92.19 73 LEU A C 1
ATOM 541 O O . LEU A 1 73 ? 18.219 4.848 -19.086 1.00 92.19 73 LEU A O 1
ATOM 545 N N . VAL A 1 74 ? 17.959 3.122 -17.672 1.00 92.25 74 VAL A N 1
ATOM 546 C CA . VAL A 1 74 ? 18.958 2.258 -18.323 1.00 92.25 74 VAL A CA 1
ATOM 547 C C . VAL A 1 74 ? 18.606 2.010 -19.792 1.00 92.25 74 VAL A C 1
ATOM 549 O O . VAL A 1 74 ? 19.481 2.094 -20.653 1.00 92.25 74 VAL A O 1
ATOM 552 N N . SER A 1 75 ? 17.329 1.773 -20.102 1.00 89.44 75 SER A N 1
ATOM 553 C CA . SER A 1 75 ? 16.862 1.554 -21.477 1.00 89.44 75 SER A CA 1
ATOM 554 C C . SER A 1 75 ? 17.065 2.786 -22.359 1.00 89.44 75 SER A C 1
ATOM 556 O O . SER A 1 75 ? 17.519 2.656 -23.494 1.00 89.44 75 SER A O 1
ATOM 558 N N . PHE A 1 76 ? 16.786 3.986 -21.845 1.00 89.31 76 PHE A N 1
ATOM 559 C CA . PHE A 1 76 ? 17.008 5.240 -22.566 1.00 89.31 76 PHE A CA 1
ATOM 560 C C . PHE A 1 76 ? 18.495 5.488 -22.845 1.00 89.31 76 PHE A C 1
ATOM 562 O O . PHE A 1 76 ? 18.842 5.854 -23.970 1.00 89.31 76 PHE A O 1
ATOM 569 N N . PHE A 1 77 ? 19.373 5.250 -21.863 1.00 91.50 77 PHE A N 1
ATOM 570 C CA . PHE A 1 77 ? 20.822 5.398 -22.044 1.00 91.50 77 PHE A CA 1
ATOM 571 C C . PHE A 1 77 ? 21.415 4.336 -22.977 1.00 91.50 77 PHE A C 1
ATOM 573 O O . PHE A 1 77 ? 22.325 4.639 -23.743 1.00 91.50 77 PHE A O 1
ATOM 580 N N . SER A 1 78 ? 20.903 3.105 -22.933 1.00 90.31 78 SER A N 1
ATOM 581 C CA . SER A 1 78 ? 21.443 1.991 -23.715 1.00 90.31 78 SER A CA 1
ATOM 582 C C . SER A 1 78 ? 20.940 1.968 -25.160 1.00 90.31 78 SER A C 1
ATOM 584 O O . SER A 1 78 ? 21.722 1.729 -26.076 1.00 90.31 78 SER A O 1
ATOM 586 N N . LEU A 1 79 ? 19.645 2.210 -25.378 1.00 89.12 79 LEU A N 1
ATOM 587 C CA . LEU A 1 79 ? 18.986 1.987 -26.670 1.00 89.12 79 LEU A CA 1
ATOM 588 C C . LEU A 1 79 ? 18.665 3.290 -27.424 1.00 89.12 79 LEU A C 1
ATOM 590 O O . LEU A 1 79 ? 18.193 3.240 -28.563 1.00 89.12 79 LEU A O 1
ATOM 594 N N . GLY A 1 80 ? 18.883 4.452 -26.802 1.00 87.94 80 GLY A N 1
ATOM 595 C CA . GLY A 1 80 ? 18.530 5.763 -27.345 1.00 87.94 80 GLY A CA 1
ATOM 596 C C . GLY A 1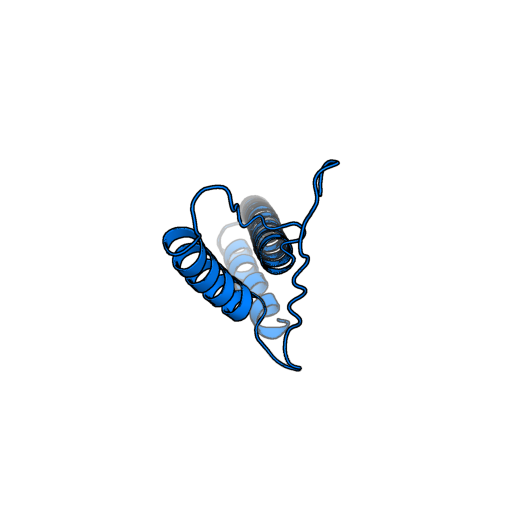 80 ? 17.035 6.102 -27.238 1.00 87.94 80 GLY A C 1
ATOM 597 O O . GLY A 1 80 ? 16.195 5.280 -26.872 1.00 87.94 80 GLY A O 1
ATOM 598 N N . GLY A 1 81 ? 16.679 7.346 -27.576 1.00 86.06 81 GLY A N 1
ATOM 599 C CA . GLY A 1 81 ? 15.356 7.914 -27.273 1.00 86.06 81 GLY A CA 1
ATOM 600 C C . GLY A 1 81 ? 14.159 7.241 -27.956 1.00 86.06 81 GLY A C 1
ATOM 601 O O . GLY A 1 81 ? 13.107 7.102 -27.341 1.00 86.06 81 GLY A O 1
ATOM 602 N N . ARG A 1 82 ? 14.298 6.795 -29.212 1.00 88.62 82 ARG A N 1
ATOM 603 C CA . ARG A 1 82 ? 13.190 6.156 -29.952 1.00 88.62 82 ARG A CA 1
ATOM 604 C C . ARG A 1 82 ? 12.861 4.774 -29.398 1.00 88.62 82 ARG A C 1
ATOM 606 O O . ARG A 1 82 ? 11.704 4.478 -29.128 1.00 88.62 82 ARG A O 1
ATOM 613 N N . THR A 1 83 ? 13.880 3.948 -29.209 1.00 89.19 83 THR A N 1
ATOM 614 C CA . THR A 1 83 ? 13.743 2.575 -28.719 1.00 89.19 83 THR A CA 1
ATOM 615 C C . THR A 1 83 ? 13.379 2.551 -27.232 1.00 89.19 83 THR A C 1
ATOM 617 O O . THR A 1 83 ? 12.521 1.771 -26.829 1.00 89.19 83 THR A O 1
ATOM 620 N N . GLY A 1 84 ? 13.944 3.463 -26.431 1.00 88.00 84 GLY A N 1
ATOM 621 C CA . GLY A 1 84 ? 13.570 3.649 -25.026 1.00 88.00 84 GLY A CA 1
ATOM 622 C C . GLY A 1 84 ? 12.096 4.025 -24.839 1.00 88.00 84 GLY A C 1
ATOM 623 O O . GLY A 1 84 ? 11.443 3.495 -23.944 1.00 88.00 84 GLY A O 1
ATOM 624 N N . MET A 1 85 ? 11.531 4.850 -25.731 1.00 88.44 85 MET A N 1
ATOM 625 C CA . MET A 1 85 ? 10.104 5.208 -25.698 1.00 88.44 85 MET A CA 1
ATOM 626 C C . MET A 1 85 ? 9.186 3.996 -25.912 1.00 88.44 85 MET A C 1
ATOM 628 O O . MET A 1 85 ? 8.143 3.888 -25.270 1.00 88.44 85 MET A O 1
ATOM 632 N N . VAL A 1 86 ? 9.576 3.060 -26.786 1.00 91.50 86 VAL A N 1
ATOM 633 C CA . VAL A 1 86 ? 8.809 1.824 -27.018 1.00 91.50 86 VAL A CA 1
ATOM 634 C C . VAL A 1 86 ? 8.763 0.982 -25.743 1.00 91.50 86 VAL A C 1
ATOM 636 O O . VAL A 1 86 ? 7.692 0.530 -25.347 1.00 91.50 86 VAL A O 1
ATOM 639 N N . VAL A 1 87 ? 9.901 0.828 -25.061 1.00 89.69 87 VAL A N 1
ATOM 640 C CA . VAL A 1 87 ? 9.986 0.100 -23.784 1.00 89.69 87 VAL A CA 1
ATOM 641 C C . VAL A 1 87 ? 9.167 0.799 -22.693 1.00 89.69 87 VAL A C 1
ATOM 643 O O . VAL A 1 87 ? 8.424 0.140 -21.967 1.00 89.69 87 VAL A O 1
ATOM 646 N N . ALA A 1 88 ? 9.232 2.132 -22.628 1.00 87.50 88 ALA A N 1
ATOM 647 C CA . ALA A 1 88 ? 8.476 2.937 -21.670 1.00 87.50 88 ALA A CA 1
ATOM 648 C C . ALA A 1 88 ? 6.961 2.771 -21.776 1.00 87.50 88 ALA A C 1
ATOM 650 O O . ALA A 1 88 ? 6.275 2.817 -20.760 1.00 87.50 88 ALA A O 1
ATOM 651 N N . LEU A 1 89 ? 6.446 2.548 -22.983 1.00 90.44 89 LEU A N 1
ATOM 652 C CA . LEU A 1 89 ? 5.025 2.294 -23.211 1.00 90.44 89 LEU A CA 1
ATOM 653 C C . LEU A 1 89 ? 4.662 0.817 -23.030 1.00 90.44 89 LEU A C 1
ATOM 655 O O . LEU A 1 89 ? 3.583 0.510 -22.529 1.00 90.44 89 LEU A O 1
ATOM 659 N N . ALA A 1 90 ? 5.556 -0.097 -23.411 1.00 91.56 90 ALA A N 1
ATOM 660 C CA . ALA A 1 90 ? 5.301 -1.530 -23.338 1.00 91.56 90 ALA A CA 1
ATOM 661 C C . ALA A 1 90 ? 5.147 -2.026 -21.894 1.00 91.56 90 ALA A C 1
ATOM 663 O O . ALA A 1 90 ? 4.247 -2.817 -21.621 1.00 91.56 90 ALA A O 1
ATOM 664 N N . ILE A 1 91 ? 5.986 -1.559 -20.961 1.00 90.56 91 ILE A N 1
ATOM 665 C CA . ILE A 1 91 ? 5.970 -2.095 -19.594 1.00 90.56 91 ILE A CA 1
ATOM 666 C C . ILE A 1 91 ? 4.658 -1.763 -18.847 1.00 90.56 91 ILE A C 1
ATOM 668 O O . ILE A 1 91 ? 4.018 -2.701 -18.368 1.00 90.56 91 ILE A O 1
ATOM 672 N N . PRO A 1 92 ? 4.182 -0.500 -18.775 1.00 87.56 92 PRO A N 1
ATOM 673 C CA . PRO A 1 92 ? 2.897 -0.187 -18.143 1.00 87.56 92 PRO A CA 1
ATOM 674 C C . PRO A 1 92 ? 1.718 -0.876 -18.833 1.00 87.56 92 PRO A C 1
ATOM 676 O O . PRO A 1 92 ? 0.780 -1.299 -18.164 1.00 87.56 92 PRO A O 1
ATOM 679 N N . LEU A 1 93 ? 1.778 -1.022 -20.161 1.00 92.56 93 LEU A N 1
ATOM 680 C CA . LEU A 1 93 ? 0.736 -1.688 -20.935 1.00 92.56 93 LEU A CA 1
ATOM 681 C C . LEU A 1 93 ? 0.622 -3.177 -20.574 1.00 92.56 93 LEU A C 1
ATOM 683 O O . LEU A 1 93 ? -0.482 -3.676 -20.378 1.00 92.56 93 LEU A O 1
ATOM 687 N N . VAL A 1 94 ? 1.748 -3.886 -20.457 1.00 93.56 94 VAL A N 1
ATOM 688 C CA . VAL A 1 94 ? 1.762 -5.300 -20.047 1.00 93.56 94 VAL A CA 1
ATOM 689 C C . VAL A 1 94 ? 1.267 -5.457 -18.612 1.00 93.56 94 VAL A C 1
ATOM 691 O O . VAL A 1 94 ? 0.478 -6.361 -18.337 1.00 93.56 94 VAL A O 1
ATOM 694 N N . LEU A 1 95 ? 1.667 -4.560 -17.708 1.00 90.00 95 LEU A N 1
ATOM 695 C CA . LEU A 1 95 ? 1.180 -4.568 -16.328 1.00 90.00 95 LEU A CA 1
ATOM 696 C C . LEU A 1 95 ? -0.340 -4.369 -16.268 1.00 90.00 95 LEU A C 1
ATOM 698 O O . LEU A 1 95 ? -1.011 -5.157 -15.615 1.00 90.00 95 LEU A O 1
ATOM 702 N N . ALA A 1 96 ? -0.882 -3.397 -17.006 1.00 89.19 96 ALA A N 1
A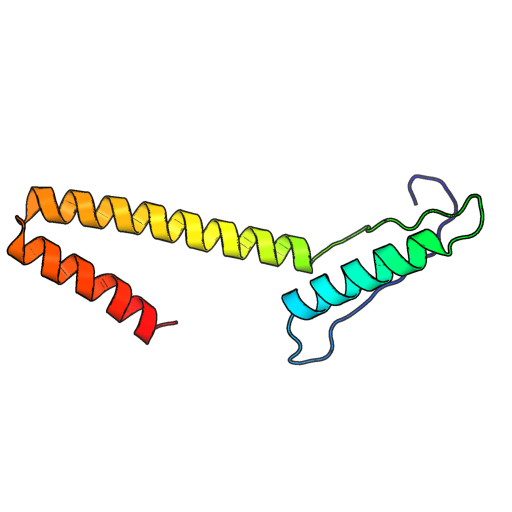TOM 703 C CA . ALA A 1 96 ? -2.321 -3.131 -17.067 1.00 89.19 96 ALA A CA 1
ATOM 704 C C . ALA A 1 96 ? -3.146 -4.263 -17.708 1.00 89.19 96 ALA A C 1
ATOM 706 O O . ALA A 1 96 ? -4.352 -4.327 -17.506 1.00 89.19 96 ALA A O 1
ATOM 707 N N . MET A 1 97 ? -2.525 -5.125 -18.520 1.00 94.25 97 MET A N 1
ATOM 708 C CA . MET A 1 97 ? -3.184 -6.323 -19.054 1.00 94.25 97 MET A CA 1
ATOM 709 C C . MET A 1 97 ? -3.127 -7.517 -18.096 1.00 94.25 97 MET A C 1
ATOM 711 O O . MET A 1 97 ? -3.949 -8.423 -18.212 1.00 94.25 97 MET A O 1
ATOM 715 N N . THR A 1 98 ? -2.129 -7.564 -17.213 1.00 91.75 98 THR A N 1
ATOM 716 C CA . THR A 1 98 ? -1.872 -8.729 -16.351 1.00 91.75 98 THR A CA 1
ATOM 717 C C . THR A 1 98 ? -2.570 -8.612 -14.999 1.00 91.75 98 THR A C 1
ATOM 719 O O . THR A 1 98 ? -3.006 -9.625 -14.453 1.00 91.75 98 THR A O 1
ATOM 722 N N . PHE A 1 99 ? -2.640 -7.394 -14.461 1.00 81.00 99 PHE A N 1
ATOM 723 C CA . PHE A 1 99 ? -3.271 -7.060 -13.185 1.00 81.00 99 PHE A CA 1
ATOM 724 C C . PHE A 1 99 ? -4.622 -6.388 -13.412 1.00 81.00 99 PHE A C 1
ATOM 726 O O . PHE A 1 99 ? -5.549 -6.690 -12.627 1.00 81.00 99 PHE A O 1
#

pLDDT: mean 87.75, std 4.94, range [67.12, 95.62]

Foldseek 3Di:
DVPDDDDDDDDDDDPPDDLLVVLVVVVVVQVVVQVVDDPPDDDDDPDRPSVVVVVVVVVVVVVVVVVLVVVLVCQCVPVNDPRSVVVNVVPVVVVVVPD

InterPro domains:
  IPR001036 Acriflavin resistance protein [PF00873] (3-99)
  IPR001036 Acriflavin resistance protein [PTHR32063] (4-99)

Secondary structure (DSSP, 8-state):
-TTS--------PPTT--HHHHHHHHHHHHHHHHHTPPTT-----S--HHHHHHHHHHHHHHHHHHHHHHHHHHHHHHHHHHHHHHHHHHHHHHHHHH-

Organism: NCBI:txid1194405

Radius of gyration: 22.61 Å; chains: 1; bounding box: 40×23×64 Å